Protein AF-A0AAU8V5Z8-F1 (afdb_monomer)

Nearest PDB structures (foldseek):
  3jbp-assembly1_Q  TM=4.483E-01  e=4.874E-01  Plasmodium falciparum 3D7
  7r81-assembly1_Y2  TM=3.741E-01  e=2.959E-01  Neurospora crassa
  7oyc-assembly1_X2  TM=4.095E-01  e=8.029E-01  Xenopus laevis
  8oi5-assembly1_Z  TM=3.786E-01  e=8.029E-01  Candida albicans

Structure (mmCIF, N/CA/C/O backbone):
data_AF-A0AAU8V5Z8-F1
#
_entry.id   AF-A0AAU8V5Z8-F1
#
loop_
_atom_site.group_PDB
_atom_site.id
_atom_site.type_symbol
_atom_site.label_atom_id
_atom_site.label_alt_id
_atom_site.label_comp_id
_atom_site.label_asym_id
_atom_site.label_entity_id
_atom_site.label_seq_id
_atom_site.pdbx_PDB_ins_code
_atom_site.Cartn_x
_atom_site.Cartn_y
_atom_site.Cartn_z
_atom_site.occupancy
_atom_site.B_iso_or_equiv
_atom_site.auth_seq_id
_atom_site.auth_comp_id
_atom_site.auth_asym_id
_atom_site.auth_atom_id
_atom_site.pdbx_PDB_model_num
ATOM 1 N N . MET A 1 1 ? 6.766 -7.245 3.928 1.00 68.81 1 MET A N 1
ATOM 2 C CA . MET A 1 1 ? 5.326 -6.911 4.016 1.00 68.81 1 MET A CA 1
ATOM 3 C C . MET A 1 1 ? 5.205 -5.399 4.010 1.00 68.81 1 MET A C 1
ATOM 5 O O . MET A 1 1 ? 5.872 -4.775 4.829 1.00 68.81 1 MET A O 1
ATOM 9 N N . PRO A 1 2 ? 4.431 -4.801 3.103 1.00 77.38 2 PRO A N 1
ATOM 10 C CA . PRO A 1 2 ? 4.221 -3.363 3.112 1.00 77.38 2 PRO A CA 1
ATOM 11 C C . PRO A 1 2 ? 3.228 -2.924 4.190 1.00 77.38 2 PRO A C 1
ATOM 13 O O . PRO A 1 2 ? 2.296 -3.634 4.559 1.00 77.38 2 PRO A O 1
ATOM 16 N N . ARG A 1 3 ? 3.434 -1.717 4.699 1.00 82.06 3 ARG A N 1
ATOM 17 C CA . ARG A 1 3 ? 2.517 -1.004 5.579 1.00 82.06 3 ARG A CA 1
ATOM 18 C C . ARG A 1 3 ? 2.012 0.223 4.837 1.00 82.06 3 ARG A C 1
ATOM 20 O O . ARG A 1 3 ? 2.814 0.963 4.272 1.00 82.06 3 ARG A O 1
ATOM 27 N N . ILE A 1 4 ? 0.701 0.428 4.846 1.00 81.38 4 ILE A N 1
ATOM 28 C CA . ILE A 1 4 ? 0.059 1.569 4.200 1.00 81.38 4 ILE A CA 1
ATOM 29 C C . ILE A 1 4 ? -0.388 2.550 5.268 1.00 81.38 4 ILE A C 1
ATOM 31 O O . ILE A 1 4 ? -1.108 2.215 6.209 1.00 81.38 4 ILE A O 1
ATOM 35 N N . GLU A 1 5 ? 0.052 3.784 5.104 1.00 78.88 5 GLU A N 1
ATOM 36 C CA . GLU A 1 5 ? -0.310 4.891 5.963 1.00 78.88 5 GLU A CA 1
ATOM 37 C C . GLU A 1 5 ? -0.975 5.975 5.127 1.00 78.88 5 GLU A C 1
ATOM 39 O O . GLU A 1 5 ? -0.476 6.358 4.061 1.00 78.88 5 GLU A O 1
ATOM 44 N N . TYR A 1 6 ? -2.118 6.457 5.613 1.00 73.25 6 TYR A N 1
ATOM 45 C CA . TYR A 1 6 ? -2.741 7.633 5.041 1.00 73.25 6 TYR A CA 1
ATOM 46 C C . TYR A 1 6 ? -1.808 8.819 5.217 1.00 73.25 6 TYR A C 1
ATOM 48 O O . TYR A 1 6 ? -1.391 9.123 6.335 1.00 73.25 6 TYR A O 1
ATOM 56 N N . VAL A 1 7 ? -1.478 9.486 4.118 1.00 66.00 7 VAL A N 1
ATOM 57 C CA . VAL A 1 7 ? -0.754 10.745 4.183 1.00 66.00 7 VAL A CA 1
ATOM 58 C C . VAL A 1 7 ? -1.633 11.777 3.517 1.00 66.00 7 VAL A C 1
ATOM 60 O O . VAL A 1 7 ? -1.814 11.753 2.301 1.00 66.00 7 VAL A O 1
ATOM 63 N N . ALA A 1 8 ? -2.177 12.666 4.349 1.00 59.09 8 ALA A N 1
ATOM 64 C CA . ALA A 1 8 ? -2.926 13.826 3.898 1.00 59.09 8 ALA A CA 1
ATOM 65 C C . ALA A 1 8 ? -2.193 14.499 2.720 1.00 59.09 8 ALA A C 1
ATOM 67 O O . ALA A 1 8 ? -0.951 14.492 2.690 1.00 59.09 8 ALA A O 1
ATOM 68 N N . PRO A 1 9 ? -2.936 15.030 1.738 1.00 58.56 9 PRO A N 1
ATOM 69 C CA . PRO A 1 9 ? -2.365 15.568 0.517 1.00 58.56 9 PRO A CA 1
ATOM 70 C C . PRO A 1 9 ? -1.231 16.524 0.859 1.00 58.56 9 PRO A C 1
ATOM 72 O O . PRO A 1 9 ? -1.372 17.444 1.669 1.00 58.56 9 PRO A O 1
ATOM 75 N N . ARG A 1 10 ? -0.056 16.254 0.283 1.00 54.34 10 ARG A N 1
ATOM 76 C CA . ARG A 1 10 ? 1.079 17.154 0.458 1.00 54.34 10 ARG A CA 1
ATOM 77 C C . ARG A 1 10 ? 0.643 18.522 -0.063 1.00 54.34 10 ARG A C 1
ATOM 79 O O . ARG A 1 10 ? 0.099 18.567 -1.171 1.00 54.34 10 ARG A O 1
ATOM 86 N N . PRO A 1 11 ? 0.885 19.616 0.683 1.00 53.66 11 PRO A N 1
ATOM 87 C CA . PRO A 1 11 ? 0.623 20.946 0.164 1.00 53.66 11 PRO A CA 1
ATOM 88 C C . PRO A 1 11 ? 1.314 21.061 -1.201 1.00 53.66 11 PRO A C 1
ATOM 90 O O . PRO A 1 11 ? 2.459 20.609 -1.345 1.00 53.66 11 PRO A O 1
ATOM 93 N N . PRO A 1 12 ? 0.608 21.557 -2.226 1.00 52.62 12 PRO A N 1
ATOM 94 C CA . PRO A 1 12 ? 1.095 21.492 -3.589 1.00 52.62 12 PRO A CA 1
ATOM 95 C C . PRO A 1 12 ? 2.428 22.235 -3.687 1.00 52.62 12 PRO A C 1
ATOM 97 O O . PRO A 1 12 ? 2.540 23.394 -3.295 1.00 52.62 12 PRO A O 1
ATOM 100 N N . ALA A 1 13 ? 3.447 21.573 -4.239 1.00 55.56 13 ALA A N 1
ATOM 101 C CA . ALA A 1 13 ? 4.749 22.196 -4.479 1.00 55.56 13 ALA A CA 1
ATOM 102 C C . ALA A 1 13 ? 4.673 23.323 -5.531 1.00 55.56 13 ALA A C 1
ATOM 104 O O . ALA A 1 13 ? 5.626 24.085 -5.684 1.00 55.56 13 ALA A O 1
ATOM 105 N N . LYS A 1 14 ? 3.557 23.423 -6.274 1.00 52.28 14 LYS A N 1
ATOM 106 C CA . LYS A 1 14 ? 3.306 24.447 -7.293 1.00 52.28 14 LYS A CA 1
ATOM 107 C C . LYS A 1 14 ? 1.843 24.917 -7.261 1.00 52.28 14 LYS A C 1
ATOM 109 O O . LYS A 1 14 ? 0.953 24.073 -7.200 1.00 52.28 14 LYS A O 1
ATOM 114 N N . PRO A 1 15 ? 1.579 26.230 -7.372 1.00 57.19 15 P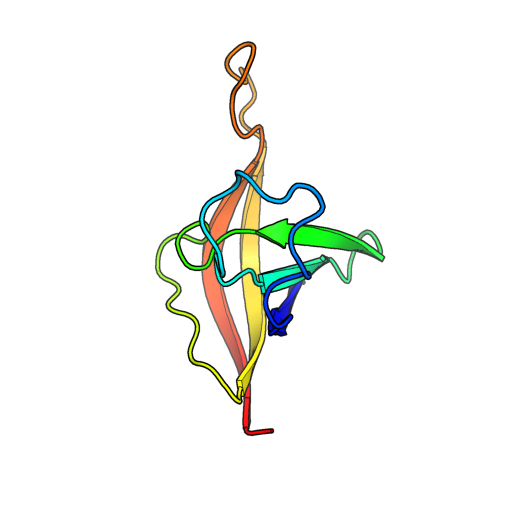RO A N 1
ATOM 115 C CA . PRO A 1 15 ? 0.233 26.810 -7.286 1.00 57.19 15 PRO A CA 1
ATOM 116 C C . PRO A 1 15 ? -0.728 26.404 -8.421 1.00 57.19 15 PRO A C 1
ATOM 118 O O . PRO A 1 15 ? -1.929 26.600 -8.272 1.00 57.19 15 PRO A O 1
ATOM 121 N N . ASP A 1 16 ? -0.216 25.832 -9.516 1.00 60.62 16 ASP A N 1
ATOM 122 C CA . ASP A 1 16 ? -0.979 25.488 -10.731 1.00 60.62 16 ASP A CA 1
ATOM 123 C C . ASP A 1 16 ? -1.360 23.994 -10.828 1.00 60.62 16 ASP A C 1
ATOM 125 O O . ASP A 1 16 ? -1.999 23.554 -11.777 1.00 60.62 16 ASP A O 1
ATOM 129 N N . SER A 1 17 ? -0.962 23.170 -9.853 1.00 58.22 17 SER A N 1
ATOM 130 C CA . SER A 1 17 ? -1.343 21.753 -9.836 1.00 58.22 17 SER A CA 1
ATOM 131 C C . SER A 1 17 ? -2.725 21.571 -9.201 1.00 58.22 17 SER A C 1
ATOM 133 O O . SER A 1 17 ? -3.025 22.258 -8.219 1.00 58.22 17 SER A O 1
ATOM 135 N N . PRO A 1 18 ? -3.566 20.650 -9.718 1.00 54.09 18 PRO A N 1
ATOM 136 C CA . PRO A 1 18 ? -4.871 20.369 -9.132 1.00 54.09 18 PRO A CA 1
ATOM 137 C C . PRO A 1 18 ? -4.704 20.077 -7.638 1.00 54.09 18 PRO A C 1
ATOM 139 O O . PRO A 1 18 ? -3.914 19.221 -7.234 1.00 54.09 18 PRO A O 1
ATOM 142 N N . LYS A 1 19 ? -5.395 20.888 -6.833 1.00 57.31 19 LYS A N 1
ATOM 143 C CA . LYS A 1 19 ? -5.374 20.850 -5.372 1.00 57.31 19 LYS A CA 1
ATOM 144 C C . LYS A 1 19 ? -5.879 19.482 -4.913 1.00 57.31 19 LYS A C 1
ATOM 146 O O . LYS A 1 19 ? -6.894 19.018 -5.419 1.00 57.31 19 LYS A O 1
ATOM 151 N N . ASP A 1 20 ? -5.192 18.891 -3.940 1.00 60.25 20 ASP A N 1
ATOM 152 C CA . ASP A 1 20 ? -5.676 17.728 -3.193 1.00 60.25 20 ASP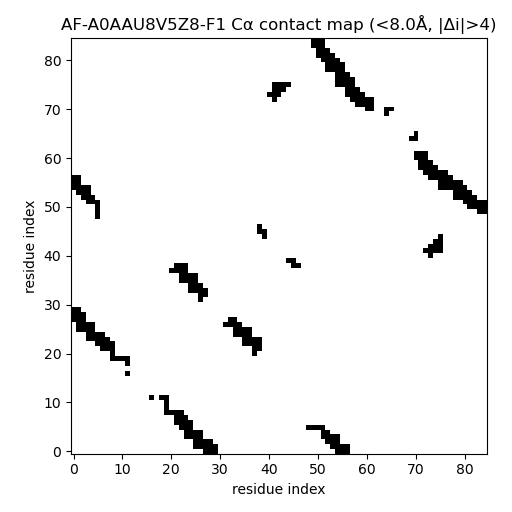 A CA 1
ATOM 153 C C . ASP A 1 20 ? -5.837 16.431 -4.012 1.00 60.25 20 ASP A C 1
ATOM 155 O O . ASP A 1 20 ? -6.933 15.912 -4.203 1.00 60.25 20 ASP A O 1
ATOM 159 N N . ILE A 1 21 ? -4.727 15.845 -4.478 1.00 65.12 21 ILE A N 1
ATOM 160 C CA . ILE A 1 21 ? -4.751 14.423 -4.852 1.00 65.12 21 ILE A CA 1
ATOM 161 C C . ILE A 1 21 ? -4.449 13.620 -3.582 1.00 65.12 21 ILE A C 1
ATOM 163 O O . ILE A 1 21 ? -3.308 13.669 -3.104 1.00 65.12 21 ILE A O 1
ATOM 167 N N . PRO A 1 22 ? -5.424 12.885 -3.015 1.00 71.81 22 PRO A N 1
ATOM 168 C CA . PRO A 1 22 ? -5.155 12.038 -1.870 1.00 71.81 22 PRO A CA 1
ATOM 169 C C . PRO A 1 22 ? -4.144 10.967 -2.272 1.00 71.81 22 PRO A C 1
ATOM 171 O O . PRO A 1 22 ? -4.241 10.321 -3.322 1.00 71.81 22 PRO A O 1
ATOM 174 N N . SER A 1 23 ? -3.136 10.799 -1.428 1.00 78.44 23 SER A N 1
ATOM 175 C CA . SER A 1 23 ? -2.043 9.874 -1.676 1.00 78.44 23 SER A CA 1
ATOM 176 C C . SER A 1 23 ? -1.809 9.028 -0.439 1.00 78.44 23 SER A C 1
ATOM 178 O O . SER A 1 23 ? -1.996 9.475 0.687 1.00 78.44 23 SER A O 1
ATOM 180 N N . MET A 1 24 ? -1.407 7.784 -0.636 1.00 82.50 24 MET A N 1
ATOM 181 C CA . MET A 1 24 ? -1.049 6.902 0.463 1.00 82.50 24 MET A CA 1
ATOM 182 C C . MET A 1 24 ? 0.456 6.691 0.466 1.00 82.50 24 MET A C 1
ATOM 184 O O . MET A 1 24 ? 1.078 6.491 -0.581 1.00 82.50 24 MET A O 1
ATOM 188 N N . ARG A 1 25 ? 1.062 6.745 1.654 1.00 85.94 25 ARG A N 1
ATOM 189 C CA . ARG A 1 25 ? 2.458 6.359 1.822 1.00 85.94 25 ARG A CA 1
ATOM 190 C C . ARG A 1 25 ? 2.500 4.869 2.083 1.00 85.94 25 ARG A C 1
ATOM 192 O O . ARG A 1 25 ? 1.970 4.381 3.076 1.00 85.94 25 ARG A O 1
ATOM 199 N N . VAL A 1 26 ? 3.158 4.159 1.186 1.00 85.00 26 VAL A N 1
ATOM 200 C CA . VAL A 1 26 ? 3.421 2.739 1.334 1.00 85.00 26 VAL A CA 1
ATOM 201 C C . VAL A 1 26 ? 4.871 2.585 1.750 1.00 85.00 26 VAL A C 1
ATOM 203 O O . VAL A 1 26 ? 5.788 2.993 1.041 1.00 85.00 26 VAL A O 1
ATOM 206 N N . THR A 1 27 ? 5.071 2.013 2.928 1.00 86.44 27 THR A N 1
ATOM 207 C CA . THR A 1 27 ? 6.386 1.695 3.470 1.00 86.44 27 THR A CA 1
ATOM 208 C C . THR A 1 27 ? 6.579 0.194 3.400 1.00 86.44 27 THR A C 1
ATOM 210 O O . THR A 1 27 ? 5.876 -0.566 4.065 1.00 86.44 27 THR A O 1
ATOM 213 N N . ASP A 1 28 ? 7.536 -0.254 2.601 1.00 84.75 28 ASP A N 1
ATOM 214 C CA . ASP A 1 28 ? 7.916 -1.653 2.576 1.00 84.75 28 ASP A CA 1
ATOM 215 C C . ASP A 1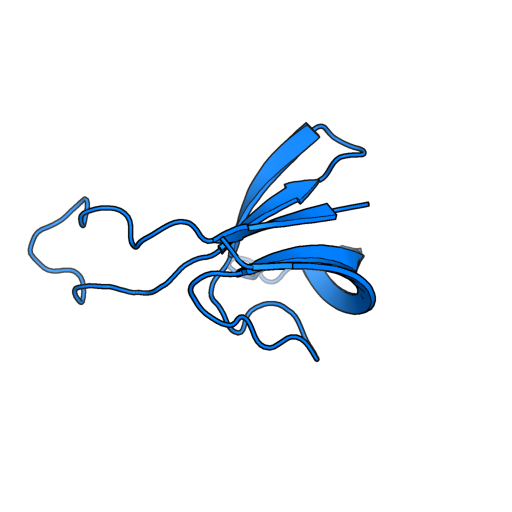 28 ? 8.739 -1.984 3.827 1.00 84.75 28 ASP A C 1
ATOM 217 O O . ASP A 1 28 ? 9.825 -1.448 4.025 1.00 84.75 28 ASP A O 1
ATOM 221 N N . LEU A 1 29 ? 8.237 -2.857 4.707 1.00 79.81 29 LEU A N 1
ATOM 222 C CA . LEU A 1 29 ? 8.974 -3.231 5.922 1.00 79.81 29 LEU A CA 1
ATOM 223 C C . LEU A 1 29 ? 10.177 -4.143 5.630 1.00 79.81 29 LEU A C 1
ATOM 225 O O . LEU A 1 29 ? 11.033 -4.295 6.496 1.00 79.81 29 LEU A O 1
ATOM 229 N N . SER A 1 30 ? 10.241 -4.762 4.444 1.00 79.56 30 SER A N 1
ATOM 230 C CA . SER A 1 30 ? 11.346 -5.639 4.044 1.00 79.56 30 SER A CA 1
ATOM 231 C C . SER A 1 30 ? 12.556 -4.830 3.591 1.00 79.56 30 SER A C 1
ATOM 233 O O . SER A 1 30 ? 13.668 -5.121 4.017 1.00 79.56 30 SER A O 1
ATOM 235 N N . THR A 1 31 ? 12.350 -3.823 2.739 1.00 81.75 31 THR A N 1
ATOM 236 C CA . THR A 1 31 ? 13.432 -2.961 2.231 1.00 81.75 31 THR A CA 1
ATOM 237 C C . THR A 1 31 ? 13.584 -1.660 3.018 1.00 81.75 31 THR A C 1
ATOM 239 O O . THR A 1 31 ? 14.563 -0.945 2.831 1.00 81.75 31 THR A O 1
ATOM 242 N N . LYS A 1 32 ? 12.639 -1.354 3.920 1.00 81.19 32 LYS A N 1
ATOM 243 C CA . LYS A 1 32 ? 12.497 -0.066 4.627 1.00 81.19 32 LYS A CA 1
ATOM 244 C C . LYS A 1 32 ? 12.33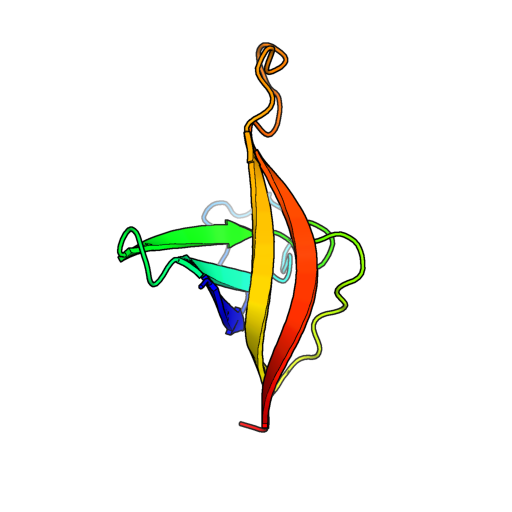1 1.138 3.693 1.00 81.19 32 LYS A C 1
ATOM 246 O O . LYS A 1 32 ? 12.471 2.282 4.123 1.00 81.19 32 LYS A O 1
ATOM 251 N N . GLU A 1 33 ? 11.993 0.905 2.430 1.00 82.38 33 GLU A N 1
ATOM 252 C CA . GLU A 1 33 ? 11.732 1.966 1.465 1.00 82.38 33 GLU A CA 1
ATOM 253 C C . GLU A 1 33 ? 10.304 2.486 1.618 1.00 82.38 33 GLU A C 1
ATOM 255 O O . GLU A 1 33 ? 9.361 1.719 1.804 1.00 82.38 33 GLU A O 1
ATOM 260 N N . SER A 1 34 ? 10.132 3.802 1.517 1.00 82.00 34 SER A N 1
ATOM 261 C CA . SER A 1 34 ? 8.816 4.442 1.549 1.00 82.00 34 SER A CA 1
ATOM 262 C C . SER A 1 34 ? 8.556 5.159 0.236 1.00 82.00 34 SER A C 1
ATOM 264 O O . SER A 1 34 ? 9.381 5.953 -0.209 1.00 82.00 34 SER A O 1
ATOM 266 N N . TYR A 1 35 ? 7.401 4.910 -0.365 1.00 81.69 35 TYR A N 1
ATOM 267 C CA . TYR A 1 35 ? 6.976 5.528 -1.614 1.00 81.69 35 TYR A CA 1
ATOM 268 C C . TYR A 1 35 ? 5.533 6.017 -1.505 1.00 81.69 35 TYR A C 1
ATOM 270 O O . TYR A 1 35 ? 4.760 5.574 -0.657 1.00 81.69 35 TYR A O 1
ATOM 278 N N . THR A 1 36 ? 5.182 6.987 -2.341 1.00 79.88 36 THR A N 1
ATOM 279 C CA . THR A 1 36 ? 3.841 7.571 -2.381 1.00 79.88 36 THR A CA 1
ATOM 280 C C . THR A 1 36 ? 3.105 7.001 -3.582 1.00 79.88 36 THR A C 1
ATOM 282 O O . THR A 1 36 ? 3.601 7.100 -4.702 1.00 79.88 36 THR A O 1
ATOM 285 N N . LEU A 1 37 ? 1.948 6.393 -3.337 1.00 79.12 37 LEU A N 1
ATOM 286 C CA . LEU A 1 37 ? 1.052 5.873 -4.364 1.00 79.12 37 LEU A CA 1
ATOM 287 C C . LEU A 1 37 ? -0.260 6.666 -4.362 1.00 79.12 37 LEU A C 1
ATOM 289 O O . LEU A 1 37 ? -0.661 7.207 -3.328 1.00 79.12 37 LEU A O 1
ATOM 293 N N . THR A 1 38 ? -0.959 6.706 -5.492 1.00 79.50 38 THR A N 1
ATOM 294 C CA . THR A 1 38 ? -2.345 7.201 -5.529 1.00 79.50 38 THR A CA 1
ATOM 295 C C . THR A 1 38 ? -3.296 6.172 -4.920 1.00 79.50 38 THR A C 1
ATOM 297 O O . THR A 1 38 ? -2.979 4.982 -4.885 1.00 79.50 38 THR A O 1
ATOM 300 N N . LEU A 1 39 ? -4.479 6.610 -4.469 1.00 77.94 39 LEU A N 1
ATOM 301 C CA . LEU A 1 39 ? -5.489 5.731 -3.851 1.00 77.94 39 LEU A CA 1
ATOM 302 C C . LEU A 1 39 ? -5.895 4.526 -4.724 1.00 77.94 39 LEU A C 1
ATOM 304 O O . LEU A 1 39 ? -6.322 3.506 -4.193 1.00 77.94 39 LEU A O 1
ATOM 308 N N . THR A 1 40 ? -5.738 4.634 -6.044 1.00 79.19 40 THR A N 1
ATOM 309 C CA . THR A 1 40 ? -6.131 3.627 -7.041 1.00 79.19 40 THR A CA 1
ATOM 310 C C . THR A 1 40 ? -4.970 2.776 -7.561 1.00 79.19 40 THR A C 1
ATOM 312 O O . THR A 1 40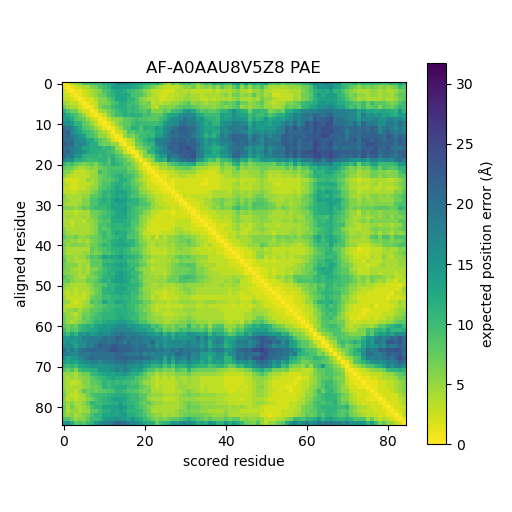 ? -5.166 1.944 -8.440 1.00 79.19 40 THR A O 1
ATOM 315 N N . GLN A 1 41 ? -3.752 2.965 -7.051 1.00 83.00 41 GLN A N 1
ATOM 316 C CA . GLN A 1 41 ? -2.559 2.305 -7.595 1.00 83.00 41 GLN A CA 1
ATOM 317 C C . GLN A 1 41 ? -2.403 0.837 -7.170 1.00 83.00 41 GLN A C 1
ATOM 319 O O . GLN A 1 41 ? -1.568 0.122 -7.725 1.00 83.00 41 GLN A O 1
ATOM 324 N N . ILE A 1 42 ? -3.161 0.398 -6.163 1.00 86.12 42 ILE A N 1
ATOM 325 C CA . ILE A 1 42 ? -3.139 -0.978 -5.668 1.00 86.12 42 ILE A CA 1
ATOM 326 C C . ILE A 1 42 ? -4.387 -1.688 -6.175 1.00 86.12 42 ILE A C 1
ATOM 328 O O . ILE A 1 42 ? -5.506 -1.351 -5.792 1.00 86.12 42 ILE A O 1
ATOM 332 N N . GLU A 1 43 ? -4.191 -2.699 -7.014 1.00 86.00 43 GLU A N 1
ATOM 333 C CA . GLU A 1 43 ? -5.296 -3.477 -7.561 1.00 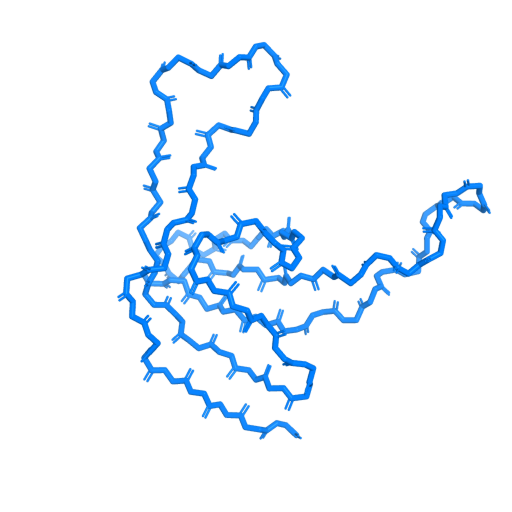86.00 43 GLU A CA 1
ATOM 334 C C . GLU A 1 43 ? -6.015 -4.251 -6.455 1.00 86.00 43 GLU A C 1
ATOM 336 O O . GLU A 1 43 ? -5.388 -4.960 -5.662 1.00 86.00 43 GLU A O 1
ATOM 341 N N . GLY A 1 44 ? -7.342 -4.109 -6.408 1.00 84.69 44 GLY A N 1
ATOM 342 C CA . GLY A 1 44 ? -8.195 -4.768 -5.419 1.00 84.69 44 GLY A CA 1
ATOM 343 C C . GLY A 1 44 ? -8.189 -4.120 -4.032 1.00 84.69 44 GLY A C 1
ATOM 344 O O . GLY A 1 44 ? -8.820 -4.658 -3.126 1.00 84.69 44 GLY A O 1
ATOM 345 N N . PHE A 1 45 ? -7.513 -2.981 -3.845 1.00 86.44 45 PHE A N 1
ATOM 346 C CA . PHE A 1 45 ? -7.546 -2.231 -2.591 1.00 86.44 45 PHE A CA 1
ATOM 347 C C . PHE A 1 45 ? -8.280 -0.901 -2.749 1.00 86.44 45 PHE A C 1
ATOM 349 O O . PHE A 1 45 ? -8.048 -0.148 -3.692 1.00 86.44 45 PHE A O 1
ATOM 356 N N . THR A 1 46 ? -9.128 -0.587 -1.774 1.00 85.12 46 THR A N 1
ATOM 357 C CA . THR A 1 46 ? -9.751 0.728 -1.636 1.00 85.12 46 THR A CA 1
ATOM 358 C C . THR A 1 46 ? -9.358 1.294 -0.288 1.00 85.12 46 THR A C 1
ATOM 360 O O . THR A 1 46 ? -9.651 0.718 0.758 1.00 85.12 46 THR A O 1
ATOM 363 N N . PHE A 1 47 ? -8.651 2.415 -0.329 1.00 82.06 47 PHE A N 1
ATOM 364 C CA . PHE A 1 47 ? -8.270 3.142 0.866 1.00 82.06 47 PHE A CA 1
ATOM 365 C C . PHE A 1 47 ? -9.472 3.923 1.424 1.00 82.06 47 PHE A C 1
ATOM 367 O O . PHE A 1 47 ? -10.174 4.591 0.667 1.00 82.06 47 PHE A O 1
ATOM 374 N N . GLU A 1 48 ? -9.664 3.886 2.746 1.00 83.06 48 GLU A N 1
ATOM 375 C CA . GLU A 1 48 ? -10.633 4.736 3.455 1.00 83.06 48 GLU A CA 1
ATOM 376 C C . GLU A 1 48 ? -9.898 5.681 4.409 1.00 83.06 48 GLU A C 1
ATOM 378 O O . GLU A 1 48 ? -9.036 5.245 5.180 1.00 83.06 48 GLU A O 1
ATOM 383 N N . GLU A 1 49 ? -10.263 6.962 4.375 1.00 81.31 49 GLU A N 1
ATOM 384 C CA . GLU A 1 49 ? -9.699 7.994 5.245 1.00 81.31 49 GLU A CA 1
ATOM 385 C C . GLU A 1 49 ? -9.963 7.703 6.732 1.00 81.31 49 GLU A C 1
ATOM 387 O O . GLU A 1 49 ? -11.005 7.160 7.102 1.00 81.31 49 GLU A O 1
ATOM 392 N N . GLY A 1 50 ? -9.001 8.048 7.595 1.00 81.69 50 GLY A N 1
ATOM 393 C CA . GLY A 1 50 ? -9.095 7.808 9.040 1.00 81.69 50 GLY A CA 1
ATOM 394 C C . GLY A 1 50 ? -8.766 6.374 9.462 1.00 81.69 50 GLY A C 1
ATOM 395 O O . GLY A 1 50 ? -9.014 5.991 10.602 1.00 81.69 50 GLY A O 1
ATOM 396 N N . PHE A 1 51 ? -8.202 5.560 8.565 1.00 83.88 51 PHE A N 1
ATOM 397 C CA . PHE A 1 51 ? -7.739 4.214 8.887 1.00 83.88 51 PHE A CA 1
ATOM 398 C C . PHE A 1 51 ? -6.291 3.987 8.448 1.00 83.88 51 PHE A C 1
ATOM 400 O O . PHE A 1 51 ? -5.847 4.415 7.381 1.00 83.88 51 PHE A O 1
ATOM 407 N N . ARG A 1 52 ? -5.558 3.233 9.265 1.00 84.12 52 ARG A N 1
ATOM 408 C CA . ARG A 1 52 ? -4.254 2.658 8.934 1.00 84.12 52 ARG A CA 1
ATOM 409 C C . ARG A 1 52 ? -4.412 1.203 8.540 1.00 84.12 52 ARG A C 1
ATOM 411 O O . ARG A 1 52 ? -5.075 0.430 9.234 1.00 84.12 52 ARG A O 1
ATOM 418 N N . TYR A 1 53 ? -3.740 0.822 7.458 1.00 85.62 53 TYR A N 1
ATOM 419 C CA . TYR A 1 53 ? -3.843 -0.512 6.884 1.00 85.62 53 TYR A CA 1
ATOM 420 C C . TYR A 1 53 ? -2.474 -1.185 6.827 1.00 85.62 53 TYR A C 1
ATOM 422 O O . TYR A 1 53 ? -1.502 -0.647 6.300 1.00 85.62 53 TYR A O 1
ATOM 430 N N . VAL A 1 54 ? -2.386 -2.412 7.325 1.00 88.44 54 VAL A N 1
ATOM 431 C CA . VAL A 1 54 ? -1.242 -3.290 7.069 1.00 88.44 54 VAL A CA 1
ATOM 432 C C . VAL A 1 54 ? -1.692 -4.285 6.023 1.00 88.44 54 VAL A C 1
ATOM 434 O O . VAL A 1 54 ? -2.512 -5.155 6.313 1.00 88.44 54 VAL A O 1
ATOM 437 N N . LEU A 1 55 ? -1.193 -4.127 4.801 1.00 86.75 55 LEU A N 1
ATOM 438 C CA . LEU A 1 55 ? -1.602 -4.937 3.664 1.00 86.75 55 LEU A CA 1
ATOM 439 C C . LEU A 1 55 ? -0.458 -5.828 3.216 1.00 86.75 55 LEU A C 1
ATOM 441 O O . LEU A 1 55 ? 0.662 -5.375 3.002 1.00 86.75 55 LEU A O 1
ATOM 445 N N . ASN A 1 56 ? -0.760 -7.095 2.992 1.00 88.06 56 ASN A N 1
ATOM 446 C CA . ASN A 1 56 ? 0.097 -7.959 2.217 1.00 88.06 56 ASN A CA 1
ATOM 447 C C . ASN A 1 56 ? -0.211 -7.719 0.735 1.00 88.06 56 ASN A C 1
ATOM 449 O O . ASN A 1 56 ? -1.267 -8.121 0.248 1.00 88.06 56 ASN A O 1
ATOM 453 N N . ILE A 1 57 ? 0.682 -7.018 0.034 1.00 86.62 57 ILE A N 1
ATOM 454 C CA . ILE A 1 57 ? 0.579 -6.805 -1.414 1.00 86.62 57 ILE A CA 1
ATOM 455 C C . ILE A 1 57 ? 1.723 -7.534 -2.110 1.00 86.62 57 ILE A C 1
ATOM 457 O O . ILE A 1 57 ? 2.843 -7.615 -1.594 1.00 86.62 57 ILE A O 1
ATOM 461 N N . ARG A 1 58 ? 1.451 -8.036 -3.309 1.00 84.88 58 ARG A N 1
ATOM 462 C CA . ARG A 1 58 ? 2.475 -8.572 -4.195 1.00 84.88 58 ARG A CA 1
ATOM 463 C C . ARG A 1 58 ? 3.030 -7.438 -5.039 1.00 84.88 58 ARG A C 1
ATOM 465 O O . ARG A 1 58 ? 2.283 -6.797 -5.771 1.00 84.88 58 ARG A O 1
ATOM 472 N N . ILE A 1 59 ? 4.336 -7.215 -4.945 1.00 83.31 59 ILE A N 1
ATOM 473 C CA . ILE A 1 59 ? 5.042 -6.268 -5.806 1.00 83.31 59 ILE A CA 1
ATOM 474 C C . ILE A 1 59 ? 5.636 -7.062 -6.963 1.00 83.31 59 ILE A C 1
ATOM 476 O O . ILE A 1 59 ? 6.584 -7.825 -6.774 1.00 83.31 59 ILE A O 1
ATOM 480 N N . THR A 1 60 ? 5.087 -6.882 -8.160 1.00 81.00 60 THR A N 1
ATOM 481 C CA . THR A 1 60 ? 5.619 -7.511 -9.372 1.00 81.00 60 THR A CA 1
ATOM 482 C C . THR A 1 60 ? 6.388 -6.464 -10.162 1.00 81.00 60 THR A C 1
ATOM 484 O O . THR A 1 60 ? 5.809 -5.483 -10.630 1.00 81.00 60 THR A O 1
ATOM 487 N N . LYS A 1 61 ? 7.706 -6.649 -10.298 1.00 74.75 61 LYS A N 1
ATOM 488 C CA . LYS A 1 61 ? 8.528 -5.808 -11.173 1.00 74.75 61 LYS A CA 1
ATOM 489 C C . LYS A 1 61 ? 8.276 -6.231 -12.616 1.00 74.75 61 LYS A C 1
ATOM 491 O O . LYS A 1 61 ? 8.460 -7.401 -12.948 1.00 74.75 61 LYS A O 1
ATOM 496 N N . LEU A 1 62 ? 7.868 -5.294 -13.463 1.00 70.88 62 LEU A N 1
ATOM 497 C CA . LEU A 1 62 ? 7.699 -5.572 -14.882 1.00 70.88 62 LEU A CA 1
ATOM 498 C C . LEU A 1 62 ? 9.092 -5.659 -15.524 1.00 70.88 62 LEU A C 1
ATOM 500 O O . LEU A 1 62 ? 9.895 -4.738 -15.379 1.00 70.88 62 LEU A O 1
ATOM 504 N N . ALA A 1 63 ? 9.403 -6.781 -16.180 1.00 63.69 63 ALA A N 1
ATOM 505 C CA . ALA A 1 63 ? 10.728 -7.027 -16.762 1.00 63.69 63 ALA A CA 1
ATOM 506 C C . ALA A 1 63 ? 11.053 -6.084 -17.934 1.00 63.69 63 ALA A C 1
ATOM 508 O O . ALA A 1 63 ? 12.220 -5.801 -18.182 1.00 63.69 63 ALA A O 1
ATOM 509 N N . ASN A 1 64 ? 10.022 -5.572 -18.611 1.00 61.44 64 ASN A N 1
ATOM 510 C CA . ASN A 1 64 ? 10.141 -4.609 -19.698 1.00 61.44 64 ASN A CA 1
ATOM 511 C C . ASN A 1 64 ? 9.332 -3.349 -19.343 1.00 61.44 64 ASN A C 1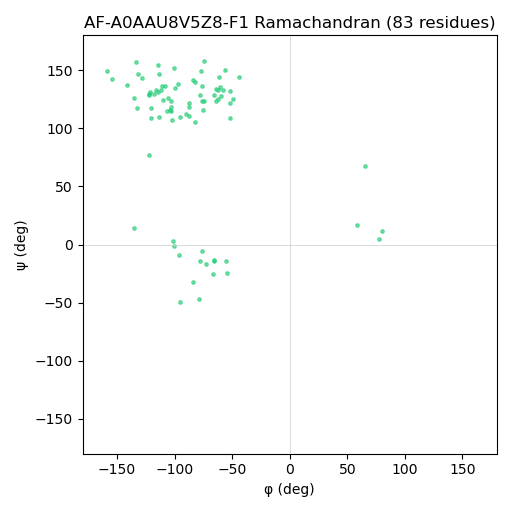
ATOM 513 O O . ASN A 1 64 ? 8.183 -3.221 -19.773 1.00 61.44 64 ASN A O 1
ATOM 517 N N . PRO A 1 65 ? 9.845 -2.473 -18.460 1.00 56.59 65 PRO A N 1
ATOM 518 C CA . PRO A 1 65 ? 9.143 -1.242 -18.135 1.00 56.59 65 PRO A CA 1
ATOM 519 C C . PRO A 1 65 ? 9.060 -0.367 -19.402 1.00 56.59 65 PRO A C 1
ATOM 521 O O . PRO A 1 65 ? 10.070 -0.212 -20.091 1.00 56.59 65 PRO A O 1
ATOM 524 N N . PRO A 1 66 ? 7.889 0.209 -19.735 1.00 52.53 66 PRO A N 1
ATOM 525 C CA . PRO A 1 66 ? 7.812 1.253 -20.750 1.00 52.53 66 PRO A CA 1
ATOM 526 C C . PRO A 1 66 ? 8.752 2.395 -20.356 1.00 52.53 66 PRO A C 1
ATOM 528 O O . PRO A 1 66 ? 8.942 2.636 -19.164 1.00 52.53 66 PRO A O 1
ATOM 531 N N . VAL A 1 67 ? 9.302 3.114 -21.338 1.00 53.06 67 VAL A N 1
ATOM 532 C CA . VAL A 1 67 ? 10.330 4.158 -21.140 1.00 53.06 67 VAL A CA 1
ATOM 533 C C . VAL A 1 67 ? 9.926 5.267 -20.143 1.00 53.06 67 VAL A C 1
ATOM 535 O O . VAL A 1 67 ? 10.796 5.964 -19.639 1.00 53.06 67 VAL A O 1
ATOM 538 N N . ASP A 1 68 ? 8.635 5.357 -19.797 1.00 55.31 68 ASP A N 1
ATOM 539 C CA . ASP A 1 68 ? 8.041 6.325 -18.861 1.00 55.31 68 ASP A CA 1
ATOM 540 C C . ASP A 1 68 ? 7.033 5.678 -17.868 1.00 55.31 68 ASP A C 1
ATOM 542 O O . ASP A 1 68 ? 6.207 6.343 -17.250 1.00 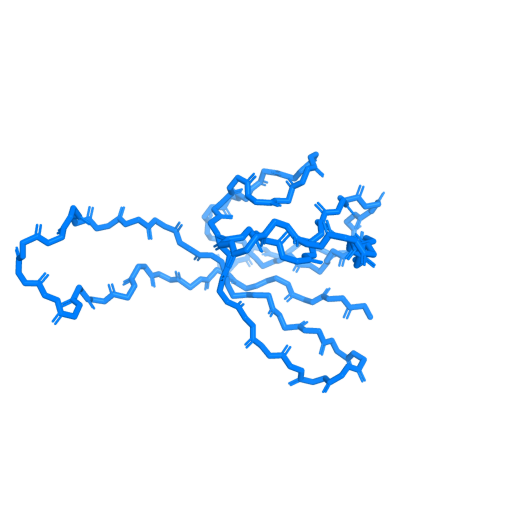55.31 68 ASP A O 1
ATOM 546 N N . GLY A 1 69 ? 7.027 4.342 -17.750 1.00 54.53 69 GLY A N 1
ATOM 547 C CA . GLY A 1 69 ? 5.964 3.590 -17.071 1.00 54.53 69 GLY A CA 1
ATOM 548 C C . GLY A 1 69 ? 6.283 3.132 -15.645 1.00 54.53 69 GLY A C 1
ATOM 549 O O . GLY A 1 69 ? 7.428 2.825 -15.302 1.00 54.53 69 GLY A O 1
ATOM 550 N N . ILE A 1 70 ? 5.229 2.994 -14.828 1.00 55.81 70 ILE A N 1
ATOM 551 C CA . ILE A 1 70 ? 5.282 2.409 -13.479 1.00 55.81 70 ILE A CA 1
ATOM 552 C C . ILE A 1 70 ? 5.982 1.040 -13.554 1.00 55.81 70 ILE A C 1
ATOM 554 O O . ILE A 1 70 ? 5.433 0.069 -14.067 1.00 55.81 70 ILE A O 1
ATOM 558 N N . SER A 1 71 ? 7.208 0.935 -13.035 1.00 67.62 71 SER A N 1
ATOM 559 C CA . SER A 1 71 ? 8.019 -0.289 -13.176 1.00 67.62 71 SER A CA 1
ATOM 560 C C . SER A 1 71 ? 7.579 -1.433 -12.251 1.00 67.62 71 SER A C 1
ATOM 562 O O . SER A 1 71 ? 8.144 -2.530 -12.294 1.00 67.62 71 SER A O 1
ATOM 564 N N . LYS A 1 72 ? 6.617 -1.171 -11.360 1.00 76.56 72 LYS A N 1
ATOM 565 C CA . LYS A 1 72 ? 6.155 -2.078 -10.305 1.00 76.56 72 LYS A CA 1
ATOM 566 C C . LYS A 1 72 ? 4.628 -2.068 -10.260 1.00 76.56 72 LYS A C 1
ATOM 568 O O . LYS A 1 72 ? 4.030 -1.008 -10.119 1.00 76.56 72 LYS A O 1
ATOM 573 N N . THR A 1 73 ? 4.012 -3.241 -10.340 1.00 81.25 73 THR A N 1
ATOM 574 C CA . THR A 1 73 ? 2.567 -3.406 -10.122 1.00 81.25 73 THR A CA 1
ATOM 575 C C . THR A 1 73 ? 2.330 -3.854 -8.685 1.00 81.25 73 THR A C 1
ATOM 577 O O . THR A 1 73 ? 3.085 -4.690 -8.176 1.00 81.25 73 THR A O 1
ATOM 580 N N . TYR A 1 74 ? 1.309 -3.292 -8.039 1.00 85.44 74 TYR A N 1
ATOM 581 C CA . TYR A 1 74 ? 0.939 -3.589 -6.658 1.00 85.44 74 TYR A CA 1
ATOM 582 C C . TYR A 1 74 ? -0.420 -4.286 -6.638 1.00 85.44 74 TYR A C 1
ATOM 584 O O . TYR A 1 74 ? -1.441 -3.655 -6.894 1.00 85.44 74 TYR A O 1
ATOM 592 N N . THR A 1 75 ? -0.443 -5.574 -6.308 1.00 88.00 75 THR A N 1
ATOM 593 C CA . THR A 1 75 ? -1.690 -6.350 -6.226 1.00 88.00 75 THR A CA 1
ATOM 594 C C . THR A 1 75 ? -1.989 -6.681 -4.772 1.00 88.00 75 THR A C 1
ATOM 596 O O . THR A 1 75 ? -1.142 -7.273 -4.096 1.00 88.00 75 THR A O 1
ATOM 599 N N . LEU A 1 76 ? -3.172 -6.316 -4.269 1.00 90.25 76 LEU A N 1
ATOM 600 C CA . LEU A 1 76 ? -3.588 -6.694 -2.921 1.00 90.25 76 LEU A CA 1
ATOM 601 C C . LEU A 1 76 ? -3.734 -8.217 -2.829 1.00 90.25 76 LEU A C 1
ATOM 603 O O . LEU A 1 76 ? -4.503 -8.813 -3.575 1.00 90.25 76 LEU A O 1
ATOM 607 N N . LEU A 1 77 ? -3.014 -8.842 -1.895 1.00 89.88 77 LEU A N 1
ATOM 608 C CA . LEU A 1 77 ? -3.210 -10.253 -1.560 1.00 89.88 77 LEU A CA 1
ATOM 609 C C . LEU A 1 77 ? -4.139 -10.393 -0.355 1.00 89.88 77 LEU A C 1
ATOM 611 O O . LEU A 1 77 ? -5.086 -11.170 -0.391 1.00 89.88 77 LEU A O 1
ATOM 615 N N . GLN A 1 78 ? -3.860 -9.655 0.724 1.00 89.62 78 GLN A N 1
ATOM 616 C CA . GLN A 1 78 ? -4.620 -9.747 1.969 1.00 89.62 78 GLN A CA 1
ATOM 617 C C . GLN A 1 78 ? -4.460 -8.490 2.828 1.00 89.62 78 GLN A C 1
ATOM 619 O O . GLN A 1 78 ? -3.397 -7.873 2.855 1.00 89.62 78 GLN A O 1
ATOM 624 N N . ILE A 1 79 ? -5.489 -8.152 3.602 1.00 90.19 79 ILE A N 1
ATOM 625 C CA . ILE A 1 79 ? -5.423 -7.148 4.669 1.00 90.19 79 ILE A CA 1
ATOM 626 C C . ILE A 1 79 ? -5.026 -7.853 5.972 1.00 90.19 79 ILE A C 1
ATOM 628 O O . ILE A 1 79 ? -5.782 -8.662 6.500 1.00 90.19 79 ILE A O 1
ATOM 632 N N . THR A 1 80 ? -3.833 -7.569 6.490 1.00 89.06 80 THR A N 1
ATOM 633 C CA . THR A 1 80 ? -3.329 -8.138 7.752 1.00 89.06 80 THR A CA 1
ATOM 634 C C . THR A 1 80 ? -3.835 -7.360 8.966 1.00 89.06 80 THR A C 1
ATOM 636 O O . THR A 1 80 ? -4.024 -7.930 10.035 1.00 89.06 80 THR A O 1
ATOM 639 N N . SER A 1 81 ? -4.035 -6.049 8.829 1.00 88.62 81 SER A N 1
ATOM 640 C CA . SER A 1 81 ? -4.548 -5.210 9.912 1.00 88.62 81 SER A CA 1
ATOM 641 C C . SER A 1 81 ? -5.261 -3.983 9.357 1.00 88.62 81 SER A C 1
ATOM 643 O O . SER A 1 81 ? -4.814 -3.402 8.368 1.00 88.62 81 SER A O 1
ATOM 645 N N . LYS A 1 82 ? -6.350 -3.586 10.011 1.00 89.44 82 LYS A N 1
ATOM 646 C CA . LYS A 1 82 ? -7.077 -2.338 9.775 1.00 89.44 82 LYS A CA 1
ATOM 647 C C . LYS A 1 82 ? -7.327 -1.706 11.137 1.00 89.44 82 LYS A C 1
ATOM 649 O O . LYS A 1 82 ? -8.006 -2.301 11.970 1.00 89.44 82 LYS A O 1
ATOM 654 N N . VAL A 1 83 ? -6.767 -0.526 11.363 1.00 87.06 83 VAL A N 1
ATOM 655 C CA . VAL A 1 83 ? -6.898 0.215 12.621 1.00 87.06 83 VAL A CA 1
ATOM 656 C C . VAL A 1 83 ? -7.503 1.569 12.307 1.00 87.06 83 VAL A C 1
ATOM 658 O O . VAL A 1 83 ? -7.023 2.252 11.407 1.00 87.06 83 VAL A O 1
ATOM 661 N N . LYS A 1 84 ? -8.563 1.941 13.022 1.00 84.62 84 LYS A N 1
ATOM 662 C CA . LYS A 1 84 ? -9.138 3.283 12.937 1.00 84.62 84 LYS A CA 1
ATOM 663 C C . LYS A 1 84 ? -8.268 4.241 13.747 1.00 84.62 84 LYS A C 1
ATOM 665 O O . LYS A 1 84 ? -7.961 3.921 14.895 1.00 84.62 84 LYS A O 1
ATOM 670 N N . GLU A 1 85 ? -7.862 5.349 13.139 1.00 70.50 85 GLU A N 1
ATOM 671 C CA . GLU A 1 85 ? -7.279 6.485 13.863 1.00 70.50 85 GLU A CA 1
ATOM 672 C C . GLU A 1 85 ? -8.354 7.439 14.386 1.00 70.50 85 GLU A C 1
ATOM 674 O O . GLU A 1 85 ? -9.460 7.493 13.795 1.00 70.50 85 GLU A O 1
#

pLDDT: mean 75.58, std 12.2, range [52.28, 90.25]

Secondary structure (DSSP, 8-state):
-EEEEEE-PPPPSSTTSPS---EEEEEETTT--EEEEETTSEET----TTEEEEEEEEEEE-SS--TTS-SEEEEEEEEEEEEE-

Organism: NCBI:txid1117645

Foldseek 3Di:
DKWKDFDWDDQDPDPPDPPGQGWIWIQDPVVRDIDIHGQPQEAPDGDDPQKIWDFDWDWDQDPDADPPHDRTGTYTDDTPDIGGD

Mean predicted al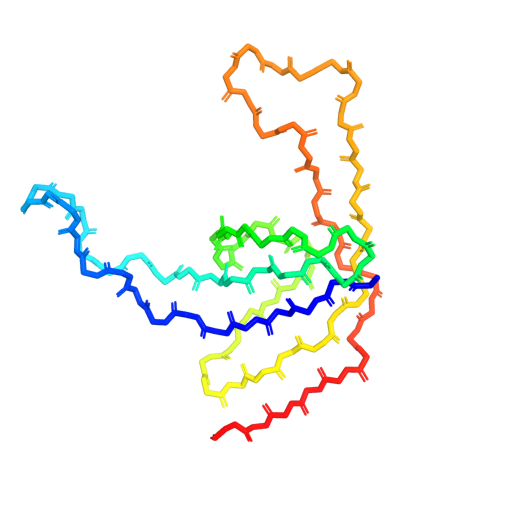igned error: 8.46 Å

InterPro domains:
  IPR025485 Domain of unknown function DUF4377 [PF14302] (31-84)

Radius of gyration: 13.73 Å; Cα contacts (8 Å, |Δi|>4): 156; chains: 1; bounding box: 24×37×35 Å

Solvent-accessible surface area (backbone atoms only — not comparable to full-atom values): 5106 Å² total; per-residue (Å²): 90,37,36,40,39,74,38,75,46,71,79,70,96,48,96,85,55,84,79,73,64,63,32,31,36,38,32,31,65,74,78,69,46,70,48,79,41,53,58,76,59,35,46,91,47,80,79,60,90,62,39,39,37,32,35,40,54,49,77,45,70,51,93,76,51,56,100,88,45,83,46,58,48,39,37,58,73,44,77,78,42,77,43,78,106

Sequence (85 aa):
MPRIEYVAPRPPAKPDSPKDIPSMRVTDLSTKESYTLTLTQIEGFTFEEGFRYVLNIRITKLANPPVDGISKTYTLLQITSKVKE